Protein AF-A0A1I5D7A4-F1 (afdb_monomer_lite)

Foldseek 3Di:
DDDDDDDDDDDDDDDDDDDDDDDDDDDDDDDDDDPPPPPDPPPPPPPPPPPDPQAQEAEDEEDDDDPQLCVLVVVLCVVVVGRYDYHYDYHDDDPVVVVVVVVNVVSNVVRVVVVCVVPNPCNVVVSVVSSVVSSVVRVVVVVVVVVVVVD

Organism: Chryseobacterium oleae (NCBI:txid491207)

Radius of gyration: 33.87 Å; chains: 1; bounding box: 105×76×42 Å

Sequence (151 aa):
MGTYNISTTVSYTERLNNKIAFLKTISVVLLAIPFMMSCTPDVAKKAAQKTEPLCWKDIRIGELPPQGAYDGIDSLVKKWNLCYERIETGCEVTDSITRLQRQYDRSNAMYFKSLENKLGKNWKQQFDHELQITDSINWIKINKEIDSLNR

Secondary structure (DSSP, 8-state):
----------------PPP--------------------PPP---------PPP-EEEEE-SSPPPTTTTHHHHHHHHHTT--EEEEE--S---HHHHHHHHHHHHHHHHHHHHHHHHH-TTHHHHHHHHHHHHHHHHHHHHHHHHHHHT-

pLDDT: mean 76.08, std 23.72, range [31.33, 98.06]

Structure (mmCIF, N/CA/C/O backbone):
data_AF-A0A1I5D7A4-F1
#
_entry.id   AF-A0A1I5D7A4-F1
#
loop_
_atom_site.group_PDB
_atom_site.id
_atom_site.type_symbol
_atom_site.label_atom_id
_atom_site.label_alt_id
_atom_site.label_comp_id
_atom_site.label_asym_id
_atom_site.label_entity_id
_atom_site.label_seq_id
_atom_site.pdbx_PDB_ins_code
_atom_site.Cartn_x
_atom_site.Cartn_y
_atom_site.Cartn_z
_atom_site.occupancy
_atom_site.B_iso_or_equiv
_atom_site.auth_seq_id
_atom_site.auth_comp_id
_atom_site.auth_asym_id
_atom_site.auth_atom_id
_atom_site.pdbx_PDB_model_num
ATOM 1 N N . MET A 1 1 ? -11.723 -68.294 17.131 1.00 34.81 1 MET A N 1
ATOM 2 C CA . MET A 1 1 ? -11.774 -67.894 18.556 1.00 34.81 1 MET A CA 1
ATOM 3 C C . MET A 1 1 ? -11.523 -66.391 18.600 1.00 34.81 1 MET A C 1
ATOM 5 O O . MET A 1 1 ? -10.510 -65.992 18.052 1.00 34.81 1 MET A O 1
ATOM 9 N N . GLY A 1 2 ? -12.388 -65.526 19.129 1.00 36.84 2 GLY A N 1
ATOM 10 C CA . GLY A 1 2 ? -13.732 -65.735 19.688 1.00 36.84 2 GLY A CA 1
ATOM 11 C C . GLY A 1 2 ? -14.783 -64.808 19.049 1.00 36.84 2 GLY A C 1
ATOM 12 O O . GLY A 1 2 ? -14.466 -64.010 18.175 1.00 36.84 2 GLY A O 1
ATOM 13 N N . THR A 1 3 ? -16.035 -64.989 19.461 1.00 41.28 3 THR A N 1
ATOM 14 C CA . THR A 1 3 ? -17.270 -64.288 19.036 1.00 41.28 3 THR A CA 1
ATOM 15 C C . THR A 1 3 ? -17.385 -62.880 19.690 1.00 41.28 3 THR A C 1
ATOM 17 O O . THR A 1 3 ? -16.458 -62.497 20.395 1.00 41.28 3 THR A O 1
ATOM 20 N N . TYR A 1 4 ? -18.375 -61.997 19.447 1.00 35.06 4 TYR A N 1
ATOM 21 C CA . TYR A 1 4 ? -19.836 -62.109 19.685 1.00 35.06 4 TYR A CA 1
ATOM 22 C C . TYR A 1 4 ? -20.697 -61.200 18.774 1.00 35.06 4 TYR A C 1
ATOM 24 O O . TYR A 1 4 ? -20.213 -60.223 18.213 1.00 35.06 4 TYR A O 1
ATOM 32 N N . ASN A 1 5 ? -21.986 -61.548 18.658 1.00 40.81 5 ASN A N 1
ATOM 33 C CA . ASN A 1 5 ? -23.044 -60.849 17.904 1.00 40.81 5 ASN A CA 1
ATOM 34 C C . ASN A 1 5 ? -23.888 -59.907 18.794 1.00 40.81 5 ASN A C 1
ATOM 36 O O . ASN A 1 5 ? -23.728 -59.944 20.011 1.00 40.81 5 ASN A O 1
ATOM 40 N N . ILE A 1 6 ? -24.852 -59.207 18.153 1.00 40.19 6 ILE A N 1
ATOM 41 C CA . ILE A 1 6 ? -26.187 -58.689 18.594 1.00 40.19 6 ILE A CA 1
ATOM 42 C C . ILE A 1 6 ? -26.347 -57.242 18.054 1.00 40.19 6 ILE A C 1
ATOM 44 O O . ILE A 1 6 ? -25.556 -56.375 18.398 1.00 40.19 6 ILE A O 1
ATOM 48 N N . SER A 1 7 ? -27.141 -56.980 16.998 1.00 32.50 7 SER A N 1
ATOM 49 C CA . SER A 1 7 ? -28.598 -56.661 16.992 1.00 32.50 7 SER A CA 1
ATOM 50 C C . SER A 1 7 ? -28.990 -55.531 17.974 1.00 32.50 7 SER A C 1
ATOM 52 O O . SER A 1 7 ? -28.527 -55.511 19.099 1.00 32.50 7 SER A O 1
ATOM 54 N N . THR A 1 8 ? -29.810 -54.522 17.643 1.00 40.38 8 THR A N 1
ATOM 55 C CA . THR A 1 8 ? -31.140 -54.591 16.999 1.00 40.38 8 THR A CA 1
ATOM 56 C C . THR A 1 8 ? -31.582 -53.226 16.414 1.00 40.38 8 THR A C 1
ATOM 58 O O . THR A 1 8 ? -31.177 -52.185 16.917 1.00 40.38 8 THR A O 1
ATOM 61 N N . THR A 1 9 ? -32.442 -53.272 15.384 1.00 38.06 9 THR A N 1
ATOM 62 C CA . THR A 1 9 ? -33.547 -52.348 14.970 1.00 38.06 9 THR A CA 1
ATOM 63 C C . THR A 1 9 ? -33.794 -51.023 15.729 1.00 38.06 9 THR A C 1
ATOM 65 O O . THR A 1 9 ? -33.799 -51.017 16.953 1.00 38.06 9 THR A O 1
ATOM 68 N N . VAL A 1 10 ? -34.155 -49.915 15.054 1.00 34.91 10 VAL A N 1
ATOM 69 C CA . VAL A 1 10 ? -35.539 -49.399 14.757 1.00 34.91 10 VAL A CA 1
ATOM 70 C C . VAL A 1 10 ? -35.361 -48.019 14.063 1.00 34.91 10 VAL A C 1
ATOM 72 O O . VAL A 1 10 ? -34.391 -47.349 14.404 1.00 34.91 10 VAL A O 1
ATOM 75 N N . SER A 1 11 ? -36.159 -47.460 13.134 1.00 37.75 11 SER A N 1
ATOM 76 C CA . SER A 1 11 ? -37.315 -47.820 12.260 1.00 37.75 11 SER A CA 1
ATOM 77 C C . SER A 1 11 ? -37.127 -47.059 10.919 1.00 37.75 11 SER A C 1
ATOM 79 O O . SER A 1 11 ? -36.367 -46.098 10.882 1.00 37.75 11 SER A O 1
ATOM 81 N N . TYR A 1 12 ? -37.607 -47.459 9.734 1.00 31.33 12 TYR A N 1
ATOM 82 C CA . TYR A 1 12 ? -38.953 -47.779 9.205 1.00 31.33 12 TYR A CA 1
ATOM 83 C C . TYR A 1 12 ? -39.858 -46.566 8.876 1.00 31.33 12 TYR A C 1
ATOM 85 O O . TYR A 1 12 ? -40.243 -45.819 9.770 1.00 31.33 12 TYR A O 1
ATOM 93 N N . THR A 1 13 ? -40.256 -46.487 7.590 1.00 35.88 13 THR A N 1
ATOM 94 C CA . THR A 1 13 ? -41.375 -45.712 6.979 1.00 35.88 13 THR A CA 1
ATOM 95 C C . THR A 1 13 ? -41.335 -44.163 7.029 1.00 35.88 13 THR A C 1
ATOM 97 O O . THR A 1 13 ? -40.759 -43.577 7.930 1.00 35.88 13 THR A O 1
ATOM 100 N N . GLU A 1 14 ? -41.887 -43.411 6.061 1.00 39.94 14 GLU A N 1
ATOM 101 C CA . GLU A 1 14 ? -42.675 -43.811 4.882 1.00 39.94 14 GLU A CA 1
ATOM 102 C C . GLU A 1 14 ? -42.461 -42.900 3.657 1.00 39.94 14 GLU A C 1
ATOM 104 O O . GLU A 1 14 ? -42.235 -41.697 3.757 1.00 39.94 14 GLU A O 1
ATOM 109 N N . ARG A 1 15 ? -42.588 -43.499 2.471 1.00 34.97 15 ARG A N 1
ATOM 110 C CA . ARG A 1 15 ? -42.716 -42.833 1.168 1.00 34.97 15 ARG A CA 1
ATOM 111 C C . ARG A 1 15 ? -44.203 -42.855 0.822 1.00 34.97 15 ARG A C 1
ATOM 113 O O . ARG A 1 15 ? -44.743 -43.951 0.856 1.00 34.97 15 ARG A O 1
ATOM 120 N N . LEU A 1 16 ? -44.814 -41.757 0.360 1.00 40.59 16 LEU A N 1
ATOM 121 C CA . LEU A 1 16 ? -45.875 -41.821 -0.666 1.00 40.59 16 LEU A CA 1
ATOM 122 C C . LEU A 1 16 ? -46.241 -40.450 -1.261 1.00 40.59 16 LEU A C 1
ATOM 124 O O . LEU A 1 16 ? -46.426 -39.460 -0.561 1.00 40.59 16 LEU A O 1
ATOM 128 N N . ASN A 1 17 ? -46.369 -40.428 -2.589 1.00 39.03 17 ASN A N 1
ATOM 129 C CA . ASN A 1 17 ? -46.843 -39.282 -3.364 1.00 39.03 17 ASN A CA 1
ATOM 130 C C . ASN A 1 17 ? -48.368 -39.186 -3.268 1.00 39.03 17 ASN A C 1
ATOM 132 O O . ASN A 1 17 ? -49.045 -40.190 -3.498 1.00 39.03 17 ASN A O 1
ATOM 136 N N . ASN A 1 18 ? -48.917 -37.989 -3.052 1.00 38.69 18 ASN A N 1
ATOM 137 C CA . ASN A 1 18 ? -50.363 -37.793 -3.118 1.00 38.69 18 ASN A CA 1
ATOM 138 C C . ASN A 1 18 ? -50.799 -37.403 -4.543 1.00 38.69 18 ASN A C 1
ATOM 140 O O . ASN A 1 18 ? -50.284 -36.446 -5.121 1.00 38.69 18 ASN A O 1
ATOM 144 N N . LYS A 1 19 ? -51.730 -38.167 -5.127 1.00 37.22 19 LYS A N 1
ATOM 145 C CA . LYS A 1 19 ? -52.281 -37.921 -6.469 1.00 37.22 19 LYS A CA 1
ATOM 146 C C . LYS A 1 19 ? -53.533 -37.056 -6.343 1.00 37.22 19 LYS A C 1
ATOM 148 O O . LYS A 1 19 ? -54.494 -37.473 -5.706 1.00 37.22 19 LYS A O 1
ATOM 153 N N . ILE A 1 20 ? -53.555 -35.892 -6.989 1.00 47.19 20 ILE A N 1
ATOM 154 C CA . ILE A 1 20 ? -54.749 -35.036 -7.009 1.00 47.19 20 ILE A CA 1
ATOM 155 C C . ILE A 1 20 ? -55.770 -35.628 -7.989 1.00 47.19 20 ILE A C 1
ATOM 157 O O . ILE A 1 20 ? -55.519 -35.717 -9.191 1.00 47.19 20 ILE A O 1
ATOM 161 N N . ALA A 1 21 ? -56.916 -36.056 -7.459 1.00 42.59 21 ALA A N 1
ATOM 162 C CA . ALA A 1 21 ? -58.022 -36.585 -8.245 1.00 42.59 21 ALA A CA 1
ATOM 163 C C . ALA A 1 21 ? -58.842 -35.452 -8.886 1.00 42.59 21 ALA A C 1
ATOM 165 O O . ALA A 1 21 ? -59.175 -34.460 -8.240 1.00 42.59 21 ALA A O 1
ATOM 166 N N . PHE A 1 22 ? -59.196 -35.628 -10.160 1.00 40.78 22 PHE A N 1
ATOM 167 C CA . PHE A 1 22 ? -60.109 -34.741 -10.881 1.00 40.78 22 PHE A CA 1
ATOM 168 C C . PHE A 1 22 ? -61.542 -34.876 -10.350 1.00 40.78 22 PHE A C 1
ATOM 170 O O . PHE A 1 2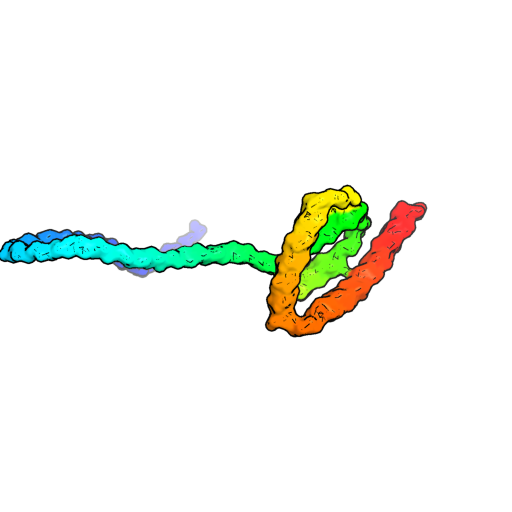2 ? -62.082 -35.980 -10.311 1.00 40.78 22 PHE A O 1
ATOM 177 N N . LEU A 1 23 ? -62.196 -33.747 -10.075 1.00 43.44 23 LEU A N 1
ATOM 178 C CA . LEU A 1 23 ? -63.643 -33.666 -9.876 1.00 43.44 23 LEU A CA 1
ATOM 179 C C . LEU A 1 23 ? -64.244 -32.712 -10.914 1.00 43.44 23 LEU A C 1
ATOM 181 O O . LEU A 1 23 ? -63.951 -31.519 -10.934 1.00 43.44 23 LEU A O 1
ATOM 185 N N . LYS A 1 24 ? -65.068 -33.271 -11.807 1.00 40.69 24 LYS A N 1
ATOM 186 C CA . LYS A 1 24 ? -65.897 -32.525 -12.759 1.00 40.69 24 LYS A CA 1
ATOM 187 C C . LYS A 1 24 ? -67.266 -32.257 -12.137 1.00 40.69 24 LYS A C 1
ATOM 189 O O . LYS A 1 24 ? -67.971 -33.219 -11.851 1.00 40.69 24 LYS A O 1
ATOM 194 N N . THR A 1 25 ? -67.704 -31.002 -12.140 1.00 44.22 25 THR A N 1
ATOM 195 C CA . THR A 1 25 ? -69.122 -30.660 -12.342 1.00 44.22 25 THR A CA 1
ATOM 196 C C . THR A 1 25 ? -69.251 -29.267 -12.953 1.00 44.22 25 THR A C 1
ATOM 198 O O . THR A 1 25 ? -68.352 -28.438 -12.844 1.00 44.22 25 THR A O 1
ATOM 201 N N . ILE A 1 26 ? -70.337 -29.058 -13.694 1.00 51.22 26 ILE A N 1
ATOM 202 C CA . ILE A 1 26 ? -70.512 -27.972 -14.668 1.00 51.22 26 ILE A CA 1
ATOM 203 C C . ILE A 1 26 ? -71.423 -26.888 -14.086 1.00 51.22 26 ILE A C 1
ATOM 205 O O . ILE A 1 26 ? -72.441 -27.216 -13.484 1.00 51.22 26 ILE A O 1
ATOM 209 N N . SER A 1 27 ? -71.141 -25.615 -14.376 1.00 40.62 27 SER A N 1
ATOM 210 C CA . SER A 1 27 ? -72.205 -24.623 -14.564 1.00 40.62 27 SER A CA 1
ATOM 211 C C . SER A 1 27 ? -71.772 -23.537 -15.550 1.00 40.62 27 SER A C 1
ATOM 213 O O . SER A 1 27 ? -70.615 -23.118 -15.555 1.00 40.62 27 SER A O 1
ATOM 215 N N . VAL A 1 28 ? -72.692 -23.124 -16.421 1.00 49.41 28 VAL A N 1
ATOM 216 C CA . VAL A 1 28 ? -72.454 -22.186 -17.526 1.00 49.41 28 VAL A CA 1
ATOM 217 C C . VAL A 1 28 ? -72.962 -20.802 -17.143 1.00 49.41 28 VAL A C 1
ATOM 219 O O . VAL A 1 28 ? -74.161 -20.630 -16.950 1.00 49.41 28 VAL A O 1
ATOM 222 N N . VAL A 1 29 ? -72.076 -19.802 -17.140 1.00 48.00 29 VAL A N 1
ATOM 223 C CA . VAL A 1 29 ? -72.449 -18.386 -17.288 1.00 48.00 29 VAL A CA 1
ATOM 224 C C . VAL A 1 29 ? -71.411 -17.705 -18.181 1.00 48.00 29 VAL A C 1
ATOM 226 O O . VAL A 1 29 ? -70.245 -17.593 -17.809 1.00 48.00 29 VAL A O 1
ATOM 229 N N . LEU A 1 30 ? -71.831 -17.248 -19.365 1.00 48.41 30 LEU A N 1
ATOM 230 C CA . LEU A 1 30 ? -71.041 -16.315 -20.172 1.00 48.41 30 LEU A CA 1
ATOM 231 C C . LEU A 1 30 ? -71.106 -14.924 -19.534 1.00 48.41 30 LEU A C 1
ATOM 233 O O . LEU A 1 30 ? -72.192 -14.368 -19.393 1.00 48.41 30 LEU A O 1
ATOM 237 N N . LEU A 1 31 ? -69.949 -14.323 -19.263 1.00 48.06 31 LEU A N 1
ATOM 238 C CA . LEU A 1 31 ? -69.807 -12.879 -19.088 1.00 48.06 31 LEU A CA 1
ATOM 239 C C . LEU A 1 31 ? -68.584 -12.415 -19.882 1.00 48.06 31 LEU A C 1
ATOM 241 O O . LEU A 1 31 ? -67.464 -12.858 -19.636 1.00 48.06 31 LEU A O 1
ATOM 245 N N . ALA A 1 32 ? -68.815 -11.551 -20.870 1.00 55.47 32 ALA A N 1
ATOM 246 C CA . ALA A 1 32 ? -67.757 -10.996 -21.701 1.00 55.47 32 ALA A CA 1
ATOM 247 C C . ALA A 1 32 ? -66.949 -9.967 -20.897 1.00 55.47 32 ALA A C 1
ATOM 249 O O . ALA A 1 32 ? -67.468 -8.913 -20.533 1.00 55.47 32 ALA A O 1
ATOM 250 N N . ILE A 1 33 ? -65.678 -10.269 -20.631 1.00 56.94 33 ILE A N 1
ATOM 251 C CA . ILE A 1 33 ? -64.744 -9.334 -19.998 1.00 56.94 33 ILE A CA 1
ATOM 252 C C . ILE A 1 33 ? -63.999 -8.587 -21.115 1.00 56.94 33 ILE A C 1
ATOM 254 O O . ILE A 1 33 ? -63.311 -9.237 -21.907 1.00 56.94 33 ILE A O 1
ATOM 258 N N . PRO A 1 34 ? -64.110 -7.248 -21.219 1.00 48.22 34 PRO A N 1
ATOM 259 C CA . PRO A 1 34 ? -63.349 -6.487 -22.199 1.00 48.22 34 PRO A CA 1
ATOM 260 C C . PRO A 1 34 ? -61.853 -6.533 -21.868 1.00 48.22 34 PRO A C 1
ATOM 262 O O . PRO A 1 34 ? -61.436 -6.349 -20.723 1.00 48.22 34 PRO A O 1
ATOM 265 N N . PHE A 1 35 ? -61.045 -6.769 -22.899 1.00 47.44 35 PHE A N 1
ATOM 266 C CA . PHE A 1 35 ? -59.600 -6.949 -22.805 1.00 47.44 35 PHE A CA 1
ATOM 267 C C . PHE A 1 35 ? -58.894 -5.599 -22.579 1.00 47.44 35 PHE A C 1
ATOM 269 O O . PHE A 1 35 ? -58.331 -5.004 -23.497 1.00 47.44 35 PHE A O 1
ATOM 276 N N . MET A 1 36 ? -58.942 -5.090 -21.346 1.00 51.94 36 MET A N 1
ATOM 277 C CA . MET A 1 36 ? -58.178 -3.907 -20.948 1.00 51.94 36 MET A CA 1
ATOM 278 C C . MET A 1 36 ? -56.694 -4.276 -20.847 1.00 51.94 36 MET A C 1
ATOM 280 O O . MET A 1 36 ? -56.220 -4.719 -19.801 1.00 51.94 36 MET A O 1
ATOM 284 N N . MET A 1 37 ? -55.963 -4.069 -21.948 1.00 52.19 37 MET A N 1
ATOM 285 C CA . MET A 1 37 ? -54.496 -4.006 -21.987 1.00 52.19 37 MET A CA 1
ATOM 286 C C . MET A 1 37 ? -54.006 -2.838 -21.117 1.00 52.19 37 MET A C 1
ATOM 288 O O . MET A 1 37 ? -53.634 -1.775 -21.611 1.00 52.19 37 MET A O 1
ATOM 292 N N . SER A 1 38 ? -54.015 -3.028 -19.800 1.00 42.03 38 SER A N 1
ATOM 293 C CA . SER A 1 38 ? -53.259 -2.184 -18.886 1.00 42.03 38 SER A CA 1
ATOM 294 C C . SER A 1 38 ? -51.830 -2.7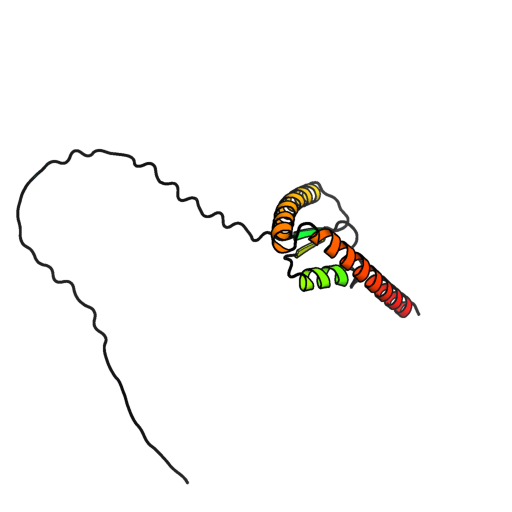06 -18.862 1.00 42.03 38 SER A C 1
ATOM 296 O O . SER A 1 38 ? -51.527 -3.678 -18.169 1.00 42.03 38 SER A O 1
ATOM 298 N N . CYS A 1 39 ? -50.953 -2.077 -19.645 1.00 49.38 39 CYS A N 1
ATOM 299 C CA . CYS A 1 39 ? -49.517 -2.251 -19.480 1.00 49.38 39 CYS A CA 1
ATOM 300 C C . CYS A 1 39 ? -49.136 -1.753 -18.083 1.00 49.38 39 CYS A C 1
ATOM 302 O O . CYS A 1 39 ? -48.892 -0.561 -17.885 1.00 49.38 39 CYS A O 1
ATOM 304 N N . THR A 1 40 ? -49.065 -2.660 -17.108 1.00 57.19 40 THR A N 1
ATOM 305 C CA . THR A 1 40 ? -48.317 -2.386 -15.884 1.00 57.19 40 THR A CA 1
ATOM 306 C C . THR A 1 40 ? -46.888 -2.065 -16.307 1.00 57.19 40 THR A C 1
ATOM 308 O O . THR A 1 40 ? -46.303 -2.887 -17.019 1.00 57.19 40 THR A O 1
ATOM 311 N N . PRO A 1 41 ? -46.309 -0.913 -15.923 1.00 48.78 41 PRO A N 1
ATOM 312 C CA . PRO A 1 41 ? -44.897 -0.693 -16.172 1.00 48.78 41 PRO A CA 1
ATOM 313 C C . PRO A 1 41 ? -44.147 -1.821 -15.475 1.00 48.78 41 PRO A C 1
ATOM 315 O O . PRO A 1 41 ? -44.342 -2.034 -14.274 1.00 48.78 41 PRO A O 1
ATOM 318 N N . ASP A 1 42 ? -43.334 -2.559 -16.233 1.00 44.44 42 ASP A N 1
ATOM 319 C CA . ASP A 1 42 ? -42.431 -3.546 -15.661 1.00 44.44 42 ASP A CA 1
ATOM 320 C C . ASP A 1 42 ? -41.692 -2.869 -14.513 1.00 44.44 42 ASP A C 1
ATOM 322 O O . ASP A 1 42 ? -40.964 -1.889 -14.712 1.00 44.44 42 ASP A O 1
ATOM 326 N N . VAL A 1 43 ? -41.899 -3.379 -13.295 1.00 49.53 43 VAL A N 1
ATOM 327 C CA . VAL A 1 43 ? -41.045 -3.034 -12.167 1.00 49.53 43 VAL A CA 1
ATOM 328 C C . VAL A 1 43 ? -39.690 -3.577 -12.558 1.00 49.53 43 VAL A C 1
ATOM 330 O O . VAL A 1 43 ? -39.415 -4.763 -12.371 1.00 49.53 43 VAL A O 1
ATOM 333 N N . ALA A 1 44 ? -38.883 -2.705 -13.165 1.00 49.94 44 ALA A N 1
ATOM 334 C CA . ALA A 1 44 ? -37.545 -3.013 -13.602 1.00 49.94 44 ALA A CA 1
ATOM 335 C C . ALA A 1 44 ? -36.836 -3.591 -12.387 1.00 49.94 44 ALA A C 1
ATOM 337 O O . ALA A 1 44 ? -36.485 -2.863 -11.453 1.00 49.94 44 ALA A O 1
ATOM 338 N N . LYS A 1 45 ? -36.685 -4.923 -12.380 1.00 46.28 45 LYS A N 1
ATOM 339 C CA . LYS A 1 45 ? -35.861 -5.621 -11.409 1.00 46.28 45 LYS A CA 1
ATOM 340 C C . LYS A 1 45 ? -34.517 -4.943 -11.543 1.00 46.28 45 LYS A C 1
ATOM 342 O O . LYS A 1 45 ? -33.827 -5.173 -12.535 1.00 46.28 45 LYS A O 1
ATOM 347 N N . LYS A 1 46 ? -34.179 -4.070 -10.584 1.00 47.66 46 LYS A N 1
ATOM 348 C CA . LYS A 1 46 ? -32.824 -3.556 -10.439 1.00 47.66 46 LYS A CA 1
ATOM 349 C C . LYS A 1 46 ? -31.981 -4.809 -10.375 1.00 47.66 46 LYS A C 1
ATOM 351 O O . LYS A 1 46 ? -32.010 -5.506 -9.361 1.00 47.66 46 LYS A O 1
ATOM 356 N N . ALA A 1 47 ? -31.314 -5.125 -11.485 1.00 45.44 47 ALA A N 1
ATOM 357 C CA . ALA A 1 47 ? -30.305 -6.153 -11.503 1.00 45.44 47 ALA A CA 1
ATOM 358 C C . ALA A 1 47 ? -29.393 -5.768 -10.349 1.00 45.44 47 ALA A C 1
ATOM 360 O O . ALA A 1 47 ? -28.879 -4.645 -10.333 1.00 45.44 47 ALA A O 1
ATOM 361 N N . ALA A 1 48 ? -29.328 -6.627 -9.331 1.00 48.16 48 ALA A N 1
ATOM 362 C CA . ALA A 1 48 ? -28.448 -6.397 -8.210 1.00 48.16 48 ALA A CA 1
ATOM 363 C C . ALA A 1 48 ? -27.059 -6.339 -8.829 1.00 48.16 48 ALA A C 1
ATOM 365 O O . ALA A 1 48 ? -26.524 -7.373 -9.235 1.00 48.16 48 ALA A O 1
ATOM 366 N N . GLN A 1 49 ? -26.543 -5.120 -9.016 1.00 42.03 49 GLN A N 1
ATOM 367 C CA . GLN A 1 49 ? -25.197 -4.923 -9.511 1.00 42.03 49 GLN A CA 1
ATOM 368 C C . GLN A 1 49 ? -24.342 -5.680 -8.516 1.00 42.03 49 GLN A C 1
ATOM 370 O O . GLN A 1 49 ? -24.341 -5.368 -7.324 1.00 42.03 49 GLN A O 1
ATOM 375 N N . LYS A 1 50 ? -23.728 -6.761 -8.997 1.00 43.09 50 LYS A N 1
ATOM 376 C CA . LYS A 1 50 ? -22.841 -7.593 -8.204 1.00 43.09 50 LYS A CA 1
ATOM 377 C C . LYS A 1 50 ? -21.568 -6.777 -8.039 1.00 43.09 50 LYS A C 1
ATOM 379 O O . LYS A 1 50 ? -20.606 -6.984 -8.767 1.00 43.09 50 LYS A O 1
ATOM 384 N N . THR A 1 51 ? -21.639 -5.774 -7.165 1.00 60.56 51 THR A N 1
ATOM 385 C CA . THR A 1 51 ? -20.545 -4.865 -6.861 1.00 60.56 51 THR A CA 1
ATOM 386 C C . THR A 1 51 ? -19.381 -5.732 -6.440 1.00 60.56 51 THR A C 1
ATOM 388 O O . THR A 1 51 ? -19.469 -6.433 -5.429 1.00 60.56 51 THR A O 1
ATOM 391 N N . GLU A 1 52 ? -18.327 -5.744 -7.251 1.00 59.38 52 GLU A N 1
ATOM 392 C CA . GLU A 1 52 ? -17.116 -6.463 -6.893 1.00 59.38 52 GLU A CA 1
ATOM 393 C C . GLU A 1 52 ? -16.617 -5.942 -5.539 1.00 59.38 52 GLU A C 1
ATOM 395 O O . GLU A 1 52 ? -16.749 -4.743 -5.254 1.00 59.38 52 GLU A O 1
ATOM 400 N N . PRO A 1 53 ? -16.107 -6.825 -4.663 1.00 70.94 53 PRO A N 1
ATOM 401 C CA . PRO A 1 53 ? -15.623 -6.404 -3.361 1.00 70.94 53 PRO A CA 1
ATOM 402 C C . PRO A 1 53 ? -14.521 -5.359 -3.549 1.00 70.94 53 PRO A C 1
ATOM 404 O O . PRO A 1 53 ? -13.504 -5.615 -4.191 1.00 70.94 53 PRO A O 1
ATOM 407 N N . LEU A 1 54 ? -14.743 -4.166 -2.991 1.00 88.56 54 LEU A N 1
ATOM 408 C CA . LEU A 1 54 ? -13.768 -3.081 -3.031 1.00 88.56 54 LEU A CA 1
ATOM 409 C C . LEU A 1 54 ? -12.454 -3.554 -2.395 1.00 88.56 54 LEU A C 1
ATOM 411 O O . LEU A 1 54 ? -12.452 -4.079 -1.280 1.00 88.56 54 LEU A O 1
ATOM 415 N N . CYS A 1 55 ? -11.357 -3.349 -3.117 1.00 93.81 55 CYS A N 1
ATOM 416 C CA . CYS A 1 55 ? -10.019 -3.811 -2.773 1.00 93.81 55 CYS A CA 1
ATOM 417 C C . CYS A 1 55 ? -9.010 -2.714 -3.128 1.00 93.81 55 CYS A C 1
ATOM 419 O O . CYS A 1 55 ? -9.211 -2.006 -4.118 1.00 93.81 55 CYS A O 1
ATOM 421 N N . TRP A 1 56 ? -7.940 -2.563 -2.347 1.00 96.75 56 TRP A N 1
ATOM 422 C CA . TRP A 1 56 ? -6.867 -1.624 -2.663 1.00 96.75 56 TRP A CA 1
ATOM 423 C C . TRP A 1 56 ? -6.010 -2.192 -3.797 1.00 96.75 56 TRP A C 1
ATOM 425 O O . TRP A 1 56 ? -5.333 -3.199 -3.619 1.00 96.75 56 TRP A O 1
ATOM 435 N N . LYS A 1 57 ? -6.042 -1.538 -4.958 1.00 96.88 57 LYS A N 1
ATOM 436 C CA . LYS A 1 57 ? -5.180 -1.835 -6.107 1.00 96.88 57 LYS A CA 1
ATOM 437 C C . LYS A 1 57 ? -3.982 -0.882 -6.098 1.00 96.88 57 LYS A C 1
ATOM 439 O O . LYS A 1 57 ? -4.168 0.328 -6.214 1.00 96.88 57 LYS A O 1
ATOM 444 N N . ASP A 1 58 ? -2.773 -1.401 -5.940 1.00 95.38 58 ASP A N 1
ATOM 445 C CA . ASP A 1 58 ? -1.537 -0.623 -5.801 1.00 95.38 58 ASP A CA 1
ATOM 446 C C . ASP A 1 58 ? -0.644 -0.811 -7.035 1.00 95.38 58 ASP A C 1
ATOM 448 O O . ASP A 1 58 ? 0.023 -1.838 -7.173 1.00 95.38 58 ASP A O 1
ATOM 452 N N . ILE A 1 59 ? -0.666 0.159 -7.959 1.00 94.44 59 ILE A N 1
ATOM 453 C CA . ILE A 1 59 ? 0.174 0.112 -9.164 1.00 94.44 59 ILE A CA 1
ATOM 454 C C . ILE A 1 59 ? 1.600 0.537 -8.821 1.00 94.44 59 ILE A C 1
ATOM 456 O O . ILE A 1 59 ? 1.831 1.655 -8.356 1.00 94.44 59 ILE A O 1
ATOM 460 N N . ARG A 1 60 ? 2.566 -0.323 -9.147 1.00 93.56 60 ARG A N 1
ATOM 461 C CA . ARG A 1 60 ? 3.998 -0.038 -9.060 1.00 93.56 60 ARG A CA 1
ATOM 462 C C . ARG A 1 60 ? 4.591 0.058 -10.465 1.00 93.56 60 ARG A C 1
ATOM 464 O O . ARG A 1 60 ? 4.537 -0.890 -11.246 1.00 93.56 60 ARG A O 1
ATOM 471 N N . ILE A 1 61 ? 5.133 1.237 -10.761 1.00 91.75 61 ILE A N 1
ATOM 472 C CA . ILE A 1 61 ? 5.804 1.599 -12.013 1.00 91.75 61 ILE A CA 1
ATOM 473 C C . ILE A 1 61 ? 7.303 1.694 -11.723 1.00 91.75 61 ILE A C 1
ATOM 475 O O . ILE A 1 61 ? 7.690 2.315 -10.732 1.00 91.75 61 ILE A O 1
ATOM 479 N N . GLY A 1 62 ? 8.129 1.131 -12.602 1.00 90.56 62 GLY A N 1
ATOM 480 C CA . GLY A 1 62 ? 9.586 1.136 -12.496 1.00 90.56 62 GLY A CA 1
ATOM 481 C C . GLY A 1 62 ? 10.189 -0.265 -12.541 1.00 90.56 62 GLY A C 1
ATOM 482 O O . GLY A 1 62 ? 9.527 -1.241 -12.897 1.00 90.56 62 GLY A O 1
ATOM 483 N N . GLU A 1 63 ? 11.468 -0.337 -12.187 1.00 89.25 63 GLU A N 1
ATOM 484 C CA . GLU A 1 63 ? 12.192 -1.592 -12.003 1.00 89.25 63 GLU A CA 1
ATOM 485 C C . GLU A 1 63 ? 11.641 -2.355 -10.788 1.00 89.25 63 GLU A C 1
ATOM 487 O O . GLU A 1 63 ? 11.213 -1.749 -9.800 1.00 89.25 63 GLU A O 1
ATOM 492 N N . LEU A 1 64 ? 11.632 -3.689 -10.861 1.00 88.00 64 LEU A N 1
ATOM 493 C CA . LEU A 1 64 ? 11.219 -4.519 -9.732 1.00 88.00 64 LEU A CA 1
ATOM 494 C C . LEU A 1 64 ? 12.263 -4.396 -8.610 1.00 88.00 64 LEU A C 1
ATOM 496 O O . LEU A 1 64 ? 13.449 -4.605 -8.869 1.00 88.00 64 LEU A O 1
ATOM 500 N N . PRO A 1 65 ? 11.861 -4.071 -7.370 1.00 88.38 65 PRO A N 1
ATOM 501 C CA . PRO A 1 65 ? 12.806 -3.968 -6.268 1.00 88.38 65 PRO A CA 1
ATOM 502 C C . PRO A 1 65 ? 13.357 -5.355 -5.885 1.00 88.38 65 PRO A C 1
ATOM 504 O O . PRO A 1 65 ? 12.765 -6.379 -6.243 1.00 88.38 65 PRO A O 1
ATOM 507 N N . PRO A 1 66 ? 14.470 -5.418 -5.129 1.00 87.19 66 PRO A N 1
ATOM 508 C CA . PRO A 1 66 ? 15.033 -6.685 -4.671 1.00 87.19 66 PRO A CA 1
ATOM 509 C C . PRO A 1 66 ? 14.024 -7.513 -3.864 1.00 87.19 66 PRO A C 1
ATOM 511 O O . PRO A 1 66 ? 13.098 -6.982 -3.241 1.00 87.19 66 PRO A O 1
ATOM 514 N N . GLN A 1 67 ? 14.234 -8.832 -3.848 1.00 87.31 67 GLN A N 1
ATOM 515 C CA . GLN A 1 67 ? 13.393 -9.756 -3.091 1.00 87.31 67 GLN A CA 1
ATOM 516 C C . GLN A 1 67 ? 13.261 -9.309 -1.628 1.00 87.31 67 GLN A C 1
ATOM 518 O O . GLN A 1 67 ? 14.218 -8.869 -0.994 1.00 87.31 67 GLN A O 1
ATOM 523 N N . GLY A 1 68 ? 12.044 -9.422 -1.102 1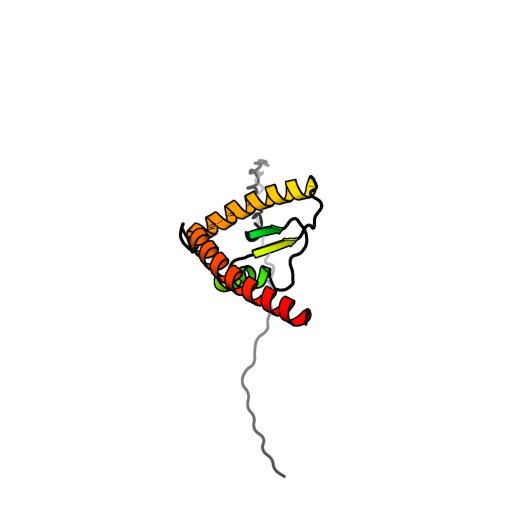.00 88.06 68 GLY A N 1
ATOM 524 C CA . GLY A 1 68 ? 11.710 -9.016 0.256 1.00 88.06 68 GLY A CA 1
ATOM 525 C C . GLY A 1 68 ? 11.324 -7.545 0.396 1.00 88.06 68 GLY A C 1
ATOM 526 O O . GLY A 1 68 ? 10.701 -7.204 1.390 1.00 88.06 68 GLY A O 1
ATOM 527 N N . ALA A 1 69 ? 11.594 -6.660 -0.575 1.00 88.38 69 ALA A N 1
ATOM 528 C CA . ALA A 1 69 ? 11.331 -5.218 -0.433 1.00 88.38 69 ALA A CA 1
ATOM 529 C C . ALA A 1 69 ? 9.866 -4.849 -0.109 1.00 88.38 69 ALA A C 1
ATOM 531 O O . ALA A 1 69 ? 9.622 -3.798 0.479 1.00 88.38 69 ALA A O 1
ATOM 532 N N . TYR A 1 70 ? 8.903 -5.716 -0.441 1.00 93.50 70 TYR A N 1
ATOM 533 C CA . TYR A 1 70 ? 7.480 -5.540 -0.129 1.00 93.50 70 TYR A CA 1
ATOM 534 C C . TYR A 1 70 ? 6.984 -6.328 1.103 1.00 93.50 70 TYR A C 1
ATOM 536 O O . TYR A 1 70 ? 5.809 -6.219 1.454 1.00 93.50 70 TYR A O 1
ATOM 544 N N . ASP A 1 71 ? 7.850 -7.069 1.808 1.00 93.81 71 ASP A N 1
ATOM 545 C CA . ASP A 1 71 ? 7.472 -7.875 2.985 1.00 93.81 71 ASP A CA 1
ATOM 546 C C . ASP A 1 71 ? 6.795 -7.032 4.081 1.00 93.81 71 ASP A C 1
ATOM 548 O O . ASP A 1 71 ? 5.946 -7.538 4.822 1.00 93.81 71 ASP A O 1
ATOM 552 N N . GLY A 1 72 ? 7.149 -5.744 4.183 1.00 94.44 72 GLY A N 1
ATOM 553 C CA . GLY A 1 72 ? 6.557 -4.807 5.136 1.00 94.44 72 GLY A CA 1
ATOM 554 C C . GLY A 1 72 ? 5.083 -4.528 4.852 1.00 94.44 72 GLY A C 1
ATOM 555 O O . GLY A 1 72 ? 4.236 -4.775 5.716 1.00 94.44 72 GLY A O 1
ATOM 556 N N . ILE A 1 73 ? 4.750 -4.097 3.630 1.00 95.69 73 ILE A N 1
ATOM 557 C CA . ILE A 1 73 ? 3.352 -3.881 3.234 1.00 95.69 73 ILE A CA 1
ATOM 558 C C . ILE A 1 73 ? 2.552 -5.187 3.252 1.00 95.69 73 ILE A C 1
ATOM 560 O O . ILE A 1 73 ? 1.451 -5.194 3.798 1.00 95.69 73 ILE A O 1
ATOM 564 N N . ASP A 1 74 ? 3.118 -6.302 2.782 1.00 95.25 74 ASP A N 1
ATOM 565 C CA . ASP A 1 74 ? 2.435 -7.603 2.747 1.00 95.25 74 ASP A CA 1
ATOM 566 C C . ASP A 1 74 ? 2.113 -8.129 4.160 1.00 95.25 74 ASP A C 1
ATOM 568 O O . ASP A 1 74 ? 1.017 -8.640 4.423 1.00 95.25 74 ASP A O 1
ATOM 572 N N . SER A 1 75 ? 3.029 -7.931 5.114 1.00 95.25 75 SER A N 1
ATOM 573 C CA . SER A 1 75 ? 2.797 -8.249 6.528 1.00 95.25 75 SER A CA 1
ATOM 574 C C . SER A 1 75 ? 1.711 -7.366 7.146 1.00 95.25 75 SER A C 1
ATOM 576 O O . SER A 1 75 ? 0.872 -7.856 7.910 1.00 95.25 75 SER A O 1
ATOM 578 N N . LEU A 1 76 ? 1.689 -6.073 6.812 1.00 96.75 76 LEU A N 1
ATOM 579 C CA . LEU A 1 76 ? 0.732 -5.125 7.377 1.00 96.75 76 LEU A CA 1
ATOM 580 C C . LEU A 1 76 ? -0.672 -5.272 6.798 1.00 96.75 76 LEU A C 1
ATOM 582 O O . LEU A 1 76 ? -1.622 -5.287 7.578 1.00 96.75 76 LEU A O 1
ATOM 586 N N . VAL A 1 77 ? -0.845 -5.464 5.487 1.00 97.25 77 VAL A N 1
ATOM 587 C CA . VAL A 1 77 ? -2.186 -5.706 4.918 1.00 97.25 77 VAL A CA 1
ATOM 588 C C . VAL A 1 77 ? -2.803 -6.982 5.491 1.00 97.25 77 VAL A C 1
ATOM 590 O O . VAL A 1 77 ? -3.997 -7.001 5.785 1.00 97.25 77 VAL A O 1
ATOM 593 N N . LYS A 1 78 ? -1.984 -8.006 5.778 1.00 96.94 78 LYS A N 1
ATOM 594 C CA . LYS A 1 78 ? -2.413 -9.216 6.489 1.00 96.94 78 LYS A CA 1
ATOM 595 C C . LYS A 1 78 ? -2.775 -8.938 7.953 1.00 96.94 78 LYS A C 1
ATOM 597 O O . LYS A 1 78 ? -3.850 -9.346 8.386 1.00 96.94 78 LYS A O 1
ATOM 602 N N . LYS A 1 79 ? -1.925 -8.227 8.708 1.00 96.62 79 LYS A N 1
ATOM 603 C CA . LYS A 1 79 ? -2.182 -7.828 10.112 1.00 96.62 79 LYS A CA 1
ATOM 604 C C . LYS A 1 79 ? -3.484 -7.030 10.251 1.00 96.62 79 LYS A C 1
ATOM 606 O O . LYS A 1 79 ? -4.252 -7.264 11.178 1.00 96.62 79 LYS A O 1
ATOM 611 N N . TRP A 1 80 ? -3.723 -6.102 9.328 1.00 96.56 80 TRP A N 1
ATOM 612 C CA . TRP A 1 80 ? -4.885 -5.212 9.306 1.00 96.56 80 TRP A CA 1
ATOM 613 C C . TRP A 1 80 ? -6.113 -5.821 8.596 1.00 96.56 80 TRP A C 1
ATOM 615 O O . TRP A 1 80 ? -7.161 -5.179 8.537 1.00 96.56 80 TRP A O 1
ATOM 625 N N . ASN A 1 81 ? -6.007 -7.054 8.078 1.00 96.00 81 ASN A N 1
ATOM 626 C CA . ASN A 1 81 ? -7.049 -7.763 7.324 1.00 96.00 81 ASN A CA 1
ATOM 627 C C . ASN A 1 81 ? -7.639 -6.928 6.164 1.00 96.00 81 ASN A C 1
ATOM 629 O O . ASN A 1 81 ? -8.858 -6.813 5.995 1.00 96.00 81 ASN A O 1
ATOM 633 N N . LEU A 1 82 ? -6.756 -6.301 5.384 1.00 96.50 82 LEU A N 1
ATOM 634 C CA . LEU A 1 82 ? -7.103 -5.475 4.230 1.00 96.50 82 LEU A CA 1
ATOM 635 C C . LEU A 1 82 ? -7.126 -6.315 2.949 1.00 96.50 82 LEU A C 1
ATOM 637 O O . LEU A 1 82 ? -6.273 -7.172 2.735 1.00 96.50 82 LEU A O 1
ATOM 641 N N . CYS A 1 83 ? -8.071 -6.014 2.060 1.00 96.31 83 CYS A N 1
ATOM 642 C CA . CYS A 1 83 ? -8.006 -6.482 0.683 1.00 96.31 83 CYS A CA 1
ATOM 643 C C . CYS A 1 83 ? -7.012 -5.591 -0.062 1.00 96.31 83 CYS A C 1
ATOM 645 O O . CYS A 1 83 ? -7.246 -4.387 -0.200 1.00 96.31 83 CYS A O 1
ATOM 647 N N . TYR A 1 84 ? -5.917 -6.189 -0.518 1.00 96.81 84 TYR A N 1
ATOM 648 C CA . TYR A 1 84 ? -4.815 -5.527 -1.201 1.00 96.81 84 TYR A CA 1
ATOM 649 C C . TYR A 1 84 ? -4.350 -6.379 -2.381 1.00 96.81 84 TYR A C 1
ATOM 651 O O . TYR A 1 84 ? -4.265 -7.601 -2.275 1.00 96.81 84 TYR A O 1
ATOM 659 N N . GLU A 1 85 ? -4.044 -5.724 -3.494 1.00 96.38 85 GLU A N 1
ATOM 660 C CA . GLU A 1 85 ? -3.508 -6.331 -4.704 1.00 96.38 85 GLU A CA 1
ATOM 661 C C . GLU A 1 85 ? -2.477 -5.385 -5.316 1.00 96.38 85 GLU A C 1
ATOM 663 O O . GLU A 1 85 ? -2.792 -4.245 -5.670 1.00 96.38 85 GLU A O 1
ATOM 668 N N . ARG A 1 86 ? -1.240 -5.865 -5.440 1.00 95.12 86 ARG A N 1
ATOM 669 C CA . ARG A 1 86 ? -0.146 -5.137 -6.079 1.00 95.12 86 ARG A CA 1
ATOM 670 C C . ARG A 1 86 ? -0.127 -5.443 -7.572 1.00 95.12 86 ARG A C 1
ATOM 672 O O . ARG A 1 86 ? -0.307 -6.591 -7.970 1.00 95.12 86 ARG A O 1
ATOM 679 N N . ILE A 1 87 ? 0.088 -4.419 -8.389 1.00 94.62 87 ILE A N 1
ATOM 680 C CA . ILE A 1 87 ? 0.084 -4.514 -9.849 1.00 94.62 87 ILE A CA 1
ATOM 681 C C . ILE A 1 87 ? 1.379 -3.889 -10.357 1.00 94.62 87 ILE A C 1
ATOM 683 O O . ILE A 1 87 ? 1.522 -2.669 -10.410 1.00 94.62 87 ILE A O 1
ATOM 687 N N . GLU A 1 88 ? 2.340 -4.736 -10.695 1.00 93.50 88 GLU A N 1
ATOM 688 C CA . GLU A 1 88 ? 3.656 -4.333 -11.185 1.00 93.50 88 GLU A CA 1
ATOM 689 C C . GLU A 1 88 ? 3.591 -4.173 -12.713 1.00 93.50 88 GLU A C 1
ATOM 691 O O . GLU A 1 88 ? 3.227 -5.106 -13.428 1.00 93.50 88 GLU A O 1
ATOM 696 N N . THR A 1 89 ? 3.886 -2.973 -13.224 1.00 91.19 89 THR A N 1
ATOM 697 C CA . THR A 1 89 ? 3.717 -2.635 -14.655 1.00 91.19 89 THR A CA 1
ATOM 698 C C . THR A 1 89 ? 5.031 -2.450 -15.415 1.00 91.19 89 THR A C 1
ATOM 700 O O . THR A 1 89 ? 5.007 -2.122 -16.599 1.00 91.19 89 THR A O 1
ATOM 703 N N . GLY A 1 90 ? 6.173 -2.643 -14.751 1.00 89.00 90 GLY A N 1
ATOM 704 C CA . GLY A 1 90 ? 7.499 -2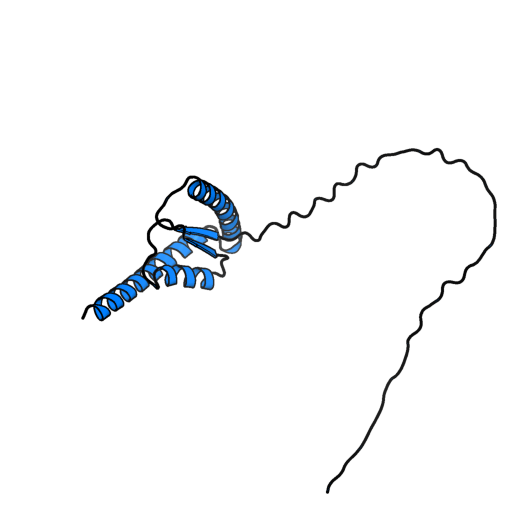.401 -15.322 1.00 89.00 90 GLY A CA 1
ATOM 705 C C . GLY A 1 90 ? 7.802 -0.915 -15.555 1.00 89.00 90 GLY A C 1
ATOM 706 O O . GLY A 1 90 ? 7.118 -0.027 -15.039 1.00 89.00 90 GLY A O 1
ATOM 707 N N . CYS A 1 91 ? 8.857 -0.649 -16.330 1.00 89.69 91 CYS A N 1
ATOM 708 C CA . CYS A 1 91 ? 9.425 0.692 -16.506 1.00 89.69 91 CYS A CA 1
ATOM 709 C C . CYS A 1 91 ? 8.685 1.582 -17.522 1.00 89.69 91 CYS A C 1
ATOM 711 O O . CYS A 1 91 ? 8.806 2.805 -17.459 1.00 89.69 91 CYS A O 1
ATOM 713 N N . GLU A 1 92 ? 7.949 1.005 -18.476 1.00 90.62 92 GLU A N 1
ATOM 714 C CA . GLU A 1 92 ? 7.325 1.763 -19.568 1.00 90.62 92 GLU A CA 1
ATOM 715 C C . GLU A 1 92 ? 5.976 2.366 -19.156 1.00 90.62 92 GLU A C 1
ATOM 717 O O . GLU A 1 92 ? 4.987 1.660 -18.963 1.00 90.62 92 GLU A O 1
ATOM 722 N N . VAL A 1 93 ? 5.896 3.698 -19.073 1.00 90.62 93 VAL A N 1
ATOM 723 C CA . VAL A 1 93 ? 4.636 4.397 -18.778 1.00 90.62 93 VAL A CA 1
ATOM 724 C C . VAL A 1 93 ? 3.850 4.639 -20.062 1.00 90.62 93 VAL A C 1
ATOM 726 O O . VAL A 1 93 ? 4.197 5.494 -20.873 1.00 90.62 93 VAL A O 1
ATOM 729 N N . THR A 1 94 ? 2.747 3.909 -20.223 1.00 93.62 94 THR A N 1
ATOM 730 C CA . THR A 1 94 ? 1.828 4.038 -21.365 1.00 93.62 94 THR A CA 1
ATOM 731 C C . THR A 1 94 ? 0.521 4.744 -20.985 1.00 93.62 94 THR A C 1
ATOM 733 O O . THR A 1 94 ? 0.098 4.749 -19.823 1.00 93.62 94 THR A O 1
ATOM 736 N N . ASP A 1 95 ? -0.197 5.279 -21.979 1.00 95.88 95 ASP A N 1
ATOM 737 C CA . ASP A 1 95 ? -1.546 5.848 -21.804 1.00 95.88 95 ASP A CA 1
ATOM 738 C C . ASP A 1 95 ? -2.567 4.840 -21.246 1.00 95.88 95 ASP A C 1
ATOM 740 O O . ASP A 1 95 ? -3.585 5.226 -20.659 1.00 95.88 95 ASP A O 1
ATOM 744 N N . SER A 1 96 ? -2.335 3.543 -21.462 1.00 92.75 96 SER A N 1
ATOM 745 C CA . SER A 1 96 ? -3.098 2.449 -20.855 1.00 92.75 96 SER A CA 1
ATOM 746 C C . SER A 1 96 ? -2.836 2.355 -19.354 1.00 92.75 96 SER A C 1
ATOM 748 O O . SER A 1 96 ? -3.794 2.368 -18.583 1.00 92.75 96 SER A O 1
ATOM 750 N N . ILE A 1 97 ? -1.568 2.352 -18.929 1.00 93.19 97 ILE A N 1
ATOM 751 C CA . ILE A 1 97 ? -1.181 2.318 -17.507 1.00 93.19 97 ILE A CA 1
ATOM 752 C C . ILE A 1 97 ? -1.687 3.574 -16.785 1.00 93.19 97 ILE A C 1
ATOM 754 O O . ILE A 1 97 ? -2.311 3.472 -15.733 1.00 93.19 97 ILE A O 1
ATOM 758 N N . THR A 1 98 ? -1.550 4.752 -17.400 1.00 94.31 98 THR A N 1
ATOM 759 C CA . THR A 1 98 ? -2.054 6.017 -16.832 1.00 94.31 98 THR A CA 1
ATOM 760 C C . THR A 1 98 ? -3.583 6.015 -16.671 1.00 94.31 98 THR A C 1
ATOM 762 O O . THR A 1 98 ? -4.115 6.526 -15.682 1.00 94.31 98 THR A O 1
ATOM 765 N N . ARG A 1 99 ? -4.331 5.424 -17.617 1.00 95.12 99 ARG A N 1
ATOM 766 C CA . ARG A 1 99 ? -5.788 5.232 -17.477 1.00 95.12 99 ARG A CA 1
ATOM 767 C C . ARG A 1 99 ? -6.138 4.242 -16.371 1.00 95.12 99 ARG A C 1
ATOM 769 O O . ARG A 1 99 ? -7.075 4.512 -15.620 1.00 95.12 99 ARG A O 1
ATOM 776 N N . LEU A 1 100 ? -5.396 3.141 -16.278 1.00 93.38 100 LEU A N 1
ATOM 777 C CA . LEU A 1 100 ? -5.591 2.099 -15.275 1.00 93.38 100 LEU A CA 1
ATOM 778 C C . LEU A 1 100 ? -5.354 2.644 -13.859 1.00 93.38 100 LEU A C 1
ATOM 780 O O . LEU A 1 100 ? -6.202 2.466 -12.988 1.00 93.38 100 LEU A O 1
ATOM 784 N N . GLN A 1 101 ? -4.284 3.420 -13.662 1.00 94.69 101 GLN A N 1
ATOM 785 C CA . GLN A 1 101 ? -4.003 4.119 -12.407 1.00 94.69 101 GLN A CA 1
ATOM 786 C C . GLN A 1 101 ? -5.170 5.026 -12.007 1.00 94.69 101 GLN A C 1
ATOM 788 O O . GLN A 1 101 ? -5.773 4.825 -10.957 1.00 94.69 101 GLN A O 1
ATOM 793 N N . ARG A 1 102 ? -5.620 5.912 -12.908 1.00 95.06 102 ARG A N 1
ATOM 794 C CA . ARG A 1 102 ? -6.785 6.785 -12.664 1.00 95.06 102 ARG A CA 1
ATOM 795 C C . ARG A 1 102 ? -8.088 6.022 -12.410 1.00 95.06 102 ARG A C 1
ATOM 797 O O . ARG A 1 102 ? -9.038 6.608 -11.890 1.00 95.06 102 ARG A O 1
ATOM 804 N N . GLN A 1 103 ? -8.226 4.777 -12.866 1.00 94.00 103 GLN A N 1
ATOM 805 C CA . GLN A 1 103 ? -9.376 3.925 -12.550 1.00 94.00 103 GLN A CA 1
ATOM 806 C C . GLN A 1 103 ? -9.258 3.380 -11.124 1.00 94.00 103 GLN A C 1
ATOM 808 O O . GLN A 1 103 ? -10.223 3.465 -10.361 1.00 94.00 103 GLN A O 1
ATOM 813 N N . TYR A 1 104 ? -8.078 2.892 -10.750 1.00 95.50 104 TYR A N 1
ATOM 814 C CA . TYR A 1 104 ? -7.819 2.361 -9.420 1.00 95.50 104 TYR A CA 1
ATOM 815 C C . TYR A 1 104 ? -7.770 3.427 -8.330 1.00 95.50 104 TYR A C 1
ATOM 817 O O . TYR A 1 104 ? -8.329 3.191 -7.269 1.00 95.50 104 TYR A O 1
ATOM 825 N N . ASP A 1 105 ? -7.267 4.634 -8.586 1.00 94.94 105 ASP A N 1
ATOM 826 C CA . ASP A 1 105 ? -7.351 5.753 -7.635 1.00 94.94 105 ASP A CA 1
ATOM 827 C C . ASP A 1 105 ? -8.809 6.022 -7.218 1.00 94.94 105 ASP A C 1
ATOM 829 O O . ASP A 1 105 ? -9.114 6.244 -6.043 1.00 94.94 105 ASP A O 1
ATOM 833 N N . ARG A 1 106 ? -9.745 5.917 -8.174 1.00 94.25 106 ARG A N 1
ATOM 834 C CA . ARG A 1 106 ? -11.187 6.068 -7.928 1.00 94.25 106 ARG A CA 1
ATOM 835 C C . ARG A 1 106 ? -11.782 4.897 -7.138 1.00 94.25 106 ARG A C 1
ATOM 837 O O . ARG A 1 106 ? -12.594 5.148 -6.246 1.00 94.25 106 ARG A O 1
ATOM 844 N N . SER A 1 107 ? -11.398 3.643 -7.402 1.00 94.12 107 SER A N 1
ATOM 845 C CA . SER A 1 107 ? -11.862 2.504 -6.585 1.00 94.12 107 SER A CA 1
ATOM 846 C C . SER A 1 107 ? -11.240 2.498 -5.188 1.00 94.12 107 SER A C 1
ATOM 848 O O . SER A 1 107 ? -11.940 2.244 -4.208 1.00 94.12 107 SER A O 1
ATOM 850 N N . ASN A 1 108 ? -9.960 2.855 -5.085 1.00 96.50 108 ASN A N 1
ATOM 851 C CA . ASN A 1 108 ? -9.210 2.975 -3.841 1.00 96.50 108 ASN A CA 1
ATOM 852 C C . ASN A 1 108 ? -9.815 4.056 -2.944 1.00 96.50 108 ASN A C 1
ATOM 854 O O . ASN A 1 108 ? -10.037 3.793 -1.770 1.00 96.50 108 ASN A O 1
ATOM 858 N N . ALA A 1 109 ? -10.189 5.223 -3.479 1.00 95.62 109 ALA A N 1
ATOM 859 C CA . ALA A 1 109 ? -10.877 6.259 -2.705 1.00 95.62 109 ALA A CA 1
ATOM 860 C C . ALA A 1 109 ? -12.198 5.757 -2.080 1.00 95.62 109 ALA A C 1
ATOM 862 O O . ALA A 1 109 ? -12.486 6.040 -0.915 1.00 95.62 109 ALA A O 1
ATOM 863 N N . MET A 1 110 ? -12.986 4.961 -2.816 1.00 94.94 110 MET A N 1
ATOM 864 C CA . MET A 1 110 ? -14.196 4.327 -2.272 1.00 94.94 110 MET A CA 1
ATOM 865 C C . MET A 1 110 ? -13.865 3.268 -1.211 1.00 94.94 110 MET A C 1
ATOM 867 O O . MET A 1 110 ? -14.524 3.210 -0.171 1.00 94.94 110 MET A O 1
ATOM 871 N N . TYR A 1 111 ? -12.830 2.456 -1.444 1.00 96.00 111 TYR A N 1
ATOM 872 C CA . TYR A 1 111 ? -12.370 1.445 -0.495 1.00 96.00 111 TYR A CA 1
ATOM 873 C C . TYR A 1 111 ? -11.856 2.069 0.810 1.00 96.00 111 TYR A C 1
ATOM 875 O O . TYR A 1 111 ? -12.309 1.691 1.890 1.00 96.00 111 TYR A O 1
ATOM 883 N N . PHE A 1 112 ? -10.991 3.079 0.724 1.00 96.06 112 PHE A N 1
ATOM 884 C CA . PHE A 1 112 ? -10.416 3.804 1.856 1.00 96.06 112 PHE A CA 1
ATOM 885 C C . PHE A 1 112 ? -11.486 4.512 2.688 1.00 96.06 112 PHE A C 1
ATOM 887 O O . PHE A 1 112 ? -11.471 4.400 3.911 1.00 96.06 112 PHE A O 1
ATOM 894 N N . LYS A 1 113 ? -12.497 5.115 2.051 1.00 95.19 113 LYS A N 1
ATOM 895 C CA . LYS A 1 113 ? -13.673 5.646 2.757 1.00 95.19 113 LYS A CA 1
ATOM 896 C C . LYS A 1 113 ? -14.478 4.552 3.476 1.00 95.19 113 LYS A C 1
ATOM 898 O O . LYS A 1 113 ? -15.049 4.795 4.536 1.00 95.19 113 LYS A O 1
ATOM 903 N N . SER A 1 114 ? -14.520 3.330 2.938 1.00 94.94 114 SER A N 1
ATOM 904 C CA . SER A 1 114 ? -15.123 2.186 3.641 1.00 94.94 114 SER A CA 1
ATOM 905 C C . SER A 1 114 ? -14.283 1.719 4.840 1.00 94.94 114 SER A C 1
ATOM 907 O O . SER A 1 114 ? -14.850 1.242 5.823 1.00 94.94 114 SER A O 1
ATOM 909 N N . LEU A 1 115 ? -12.956 1.891 4.785 1.00 96.31 115 LEU A N 1
ATOM 910 C CA . LEU A 1 115 ? -12.039 1.605 5.889 1.00 96.31 115 LEU A CA 1
ATOM 911 C C . LEU A 1 115 ? -12.109 2.668 6.990 1.00 96.31 115 LEU A C 1
ATOM 913 O O . LEU A 1 115 ? -12.130 2.290 8.155 1.00 96.31 115 LEU A O 1
ATOM 917 N N . GLU A 1 116 ? -12.274 3.956 6.669 1.00 96.25 116 GLU A N 1
ATOM 918 C CA . GLU A 1 116 ? -12.498 5.017 7.671 1.00 96.25 116 GLU A CA 1
ATOM 919 C C . GLU A 1 116 ? -13.687 4.714 8.595 1.00 96.25 116 GLU A C 1
ATOM 921 O O . GLU A 1 116 ? -13.622 4.963 9.798 1.00 96.25 116 GLU A O 1
ATOM 926 N N . ASN A 1 117 ? -14.755 4.120 8.053 1.00 93.12 117 ASN A N 1
ATOM 927 C CA . ASN A 1 117 ? -15.932 3.713 8.826 1.00 93.12 117 ASN A CA 1
ATOM 928 C C . ASN A 1 117 ? -15.692 2.474 9.710 1.00 93.12 117 ASN A C 1
ATOM 930 O O . ASN A 1 117 ? -16.429 2.268 10.670 1.00 93.12 117 ASN A O 1
ATOM 934 N N . LYS A 1 118 ? -14.705 1.629 9.379 1.00 94.19 118 LYS A N 1
ATOM 935 C CA . LYS A 1 118 ? -14.395 0.373 10.094 1.00 94.19 118 LYS A CA 1
ATOM 936 C C . LYS A 1 118 ? -13.260 0.521 11.109 1.00 94.19 118 LYS A C 1
ATOM 938 O O . LYS A 1 118 ? -13.280 -0.134 12.142 1.00 94.19 118 LYS A O 1
ATOM 943 N N . LEU A 1 119 ? -12.268 1.343 10.777 1.00 96.12 119 LEU A N 1
ATOM 944 C CA . LEU A 1 119 ? -10.980 1.476 11.463 1.00 96.12 119 LEU A CA 1
ATOM 945 C C . LEU A 1 119 ? -10.765 2.890 12.041 1.00 96.12 119 LEU A C 1
ATOM 947 O O . LEU A 1 119 ? -9.772 3.140 12.717 1.00 96.12 119 LEU A O 1
ATOM 951 N N . GLY A 1 120 ? -11.694 3.818 11.790 1.00 96.88 120 GLY A N 1
ATOM 952 C CA . GLY A 1 120 ? -11.600 5.221 12.191 1.00 96.88 120 GLY A CA 1
ATOM 953 C C . GLY A 1 120 ? -10.859 6.087 11.168 1.00 96.88 120 GLY A C 1
ATOM 954 O O . GLY A 1 120 ? -10.062 5.607 10.368 1.00 96.88 120 GLY A O 1
ATOM 955 N N . LYS A 1 121 ? -11.100 7.404 11.194 1.00 95.69 121 LYS A N 1
ATOM 956 C CA . LYS A 1 121 ? -10.572 8.359 10.193 1.00 95.69 121 LYS A CA 1
ATOM 957 C C . LYS A 1 121 ? -9.042 8.387 10.078 1.00 95.69 121 LYS A C 1
ATOM 959 O O . LYS A 1 121 ? -8.520 8.700 9.016 1.00 95.69 121 LYS A O 1
ATOM 964 N N . ASN A 1 122 ? -8.330 8.031 11.147 1.00 96.75 122 ASN A N 1
ATOM 965 C CA . ASN A 1 122 ? -6.867 8.094 11.205 1.00 96.75 122 ASN A CA 1
ATOM 966 C C . ASN A 1 122 ? -6.188 6.775 10.781 1.00 96.75 122 ASN A C 1
ATOM 968 O O . ASN A 1 122 ? -4.963 6.682 10.854 1.00 96.75 122 ASN A O 1
ATOM 972 N N . TRP A 1 123 ? -6.952 5.766 10.331 1.00 96.81 123 TRP A N 1
ATOM 973 C CA . TRP A 1 123 ? -6.432 4.430 1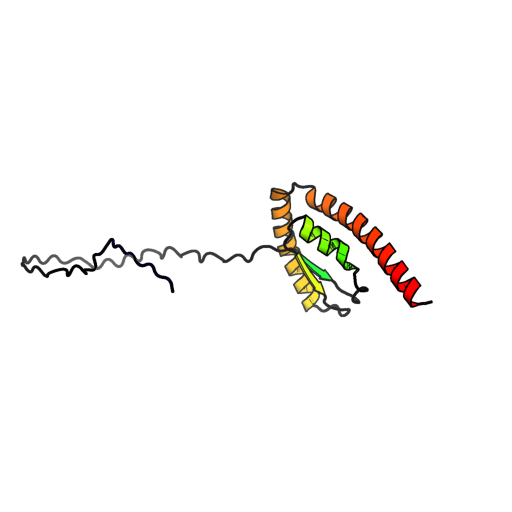0.010 1.00 96.81 123 TRP A CA 1
ATOM 974 C C . TRP A 1 123 ? -5.252 4.470 9.031 1.00 96.81 123 TRP A C 1
ATOM 976 O O . TRP A 1 123 ? -4.255 3.789 9.247 1.00 96.81 123 TRP A O 1
ATOM 986 N N . LYS A 1 124 ? -5.328 5.310 7.987 1.00 96.38 124 LYS A N 1
ATOM 987 C CA . LYS A 1 124 ? -4.289 5.398 6.952 1.00 96.38 124 LYS A CA 1
ATOM 988 C C . LYS A 1 124 ? -2.989 5.977 7.507 1.00 96.38 124 LYS A C 1
ATOM 990 O O . LYS A 1 124 ? -1.927 5.455 7.206 1.00 96.38 124 LYS A O 1
ATOM 995 N N . GLN A 1 125 ? -3.073 6.990 8.373 1.00 97.81 125 GLN A N 1
ATOM 996 C CA . GLN A 1 125 ? -1.906 7.576 9.038 1.00 97.81 125 GLN A CA 1
ATOM 997 C C . GLN A 1 125 ? -1.214 6.563 9.963 1.00 97.81 125 GLN A C 1
ATOM 999 O O . GLN A 1 125 ? 0.011 6.505 10.008 1.00 97.81 125 GLN A O 1
ATOM 1004 N N . GLN A 1 126 ? -1.994 5.757 10.689 1.00 98.06 126 GLN A N 1
ATOM 1005 C CA . GLN A 1 126 ? -1.467 4.692 11.545 1.00 98.06 126 GLN A CA 1
ATOM 1006 C C . GLN A 1 126 ? -0.819 3.576 10.715 1.00 98.06 126 GLN A C 1
ATOM 1008 O O . GLN A 1 126 ? 0.307 3.183 11.005 1.00 98.06 126 GLN A O 1
ATOM 1013 N N . PHE A 1 127 ? -1.492 3.123 9.653 1.00 97.44 127 PHE A N 1
ATOM 1014 C CA . PHE A 1 127 ? -0.967 2.130 8.717 1.00 97.44 127 PHE A CA 1
ATOM 1015 C C . PHE A 1 127 ? 0.346 2.595 8.067 1.00 97.44 127 PHE A C 1
ATOM 1017 O O . PHE A 1 127 ? 1.318 1.849 8.053 1.00 97.44 127 PHE A O 1
ATOM 1024 N N . ASP A 1 128 ? 0.406 3.842 7.592 1.00 96.81 128 ASP A N 1
ATOM 1025 C CA . ASP A 1 128 ? 1.595 4.401 6.938 1.00 96.81 128 ASP A CA 1
ATOM 1026 C C . ASP A 1 128 ? 2.771 4.572 7.908 1.00 96.81 128 ASP A C 1
ATOM 1028 O O . ASP A 1 128 ? 3.923 4.360 7.529 1.00 96.81 128 ASP A O 1
ATOM 1032 N N . HIS A 1 129 ? 2.496 4.899 9.174 1.00 97.25 129 HIS A N 1
ATOM 1033 C CA . HIS A 1 129 ? 3.523 4.957 10.211 1.00 97.25 129 HIS A CA 1
ATOM 1034 C C . HIS A 1 129 ? 4.078 3.564 10.552 1.00 97.25 129 HIS A C 1
ATOM 1036 O O . HIS A 1 129 ? 5.295 3.392 10.634 1.00 97.25 129 HIS A O 1
ATOM 1042 N N . GLU A 1 130 ? 3.21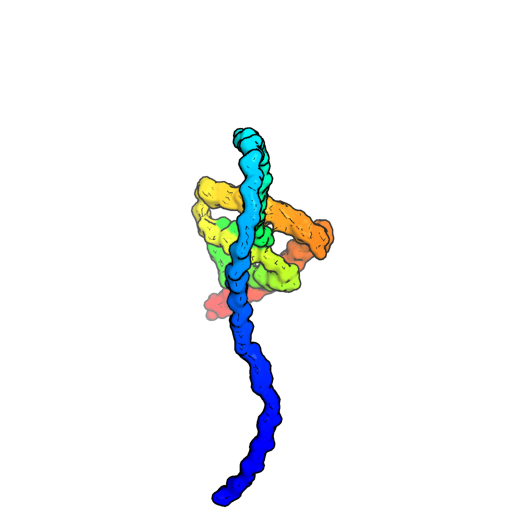2 2.553 10.693 1.00 96.88 130 GLU A N 1
ATOM 1043 C CA . GLU A 1 130 ? 3.656 1.164 10.862 1.00 96.88 130 GLU A CA 1
ATOM 1044 C C . GLU A 1 130 ? 4.450 0.669 9.643 1.00 96.88 130 GLU A C 1
ATOM 1046 O O . GLU A 1 130 ? 5.455 -0.028 9.810 1.00 96.88 130 GLU A O 1
ATOM 1051 N N . LEU A 1 131 ? 4.043 1.057 8.430 1.00 95.81 131 LEU A N 1
ATOM 1052 C CA . LEU A 1 131 ? 4.723 0.694 7.187 1.00 95.81 131 LEU A CA 1
ATOM 1053 C C . LEU A 1 131 ? 6.126 1.290 7.131 1.00 95.81 131 LEU A C 1
ATOM 1055 O O . LEU A 1 131 ? 7.085 0.550 6.943 1.00 95.81 131 LEU A O 1
ATOM 1059 N N . GLN A 1 132 ? 6.271 2.585 7.416 1.00 94.38 132 GLN A N 1
ATOM 1060 C CA . GLN A 1 132 ? 7.571 3.253 7.458 1.00 94.38 132 GLN A CA 1
ATOM 1061 C C . GLN A 1 132 ? 8.554 2.580 8.433 1.00 94.38 132 GLN A C 1
ATOM 1063 O O . GLN A 1 132 ? 9.734 2.419 8.110 1.00 94.38 132 GLN A O 1
ATOM 1068 N N . ILE A 1 133 ? 8.084 2.172 9.617 1.00 92.50 133 ILE A N 1
ATOM 1069 C CA . ILE A 1 133 ? 8.899 1.438 10.598 1.00 92.50 133 ILE A CA 1
ATOM 1070 C C . ILE A 1 133 ? 9.298 0.065 10.043 1.00 92.50 133 ILE A C 1
ATOM 1072 O O . ILE A 1 133 ? 10.469 -0.315 10.112 1.00 92.50 133 ILE A O 1
ATOM 1076 N N . THR A 1 134 ? 8.339 -0.669 9.479 1.00 91.75 134 THR A N 1
ATOM 1077 C CA . THR A 1 134 ? 8.555 -2.040 9.000 1.00 91.75 134 THR A CA 1
ATOM 1078 C C . THR A 1 134 ? 9.503 -2.070 7.797 1.00 91.75 134 THR A C 1
ATOM 1080 O O . THR A 1 134 ? 10.468 -2.834 7.802 1.00 91.75 134 THR A O 1
ATOM 1083 N N . ASP A 1 135 ? 9.308 -1.178 6.825 1.00 88.88 135 ASP A N 1
ATOM 1084 C CA . ASP A 1 135 ? 10.157 -1.045 5.637 1.00 88.88 135 ASP A CA 1
ATOM 1085 C C . ASP A 1 135 ? 11.585 -0.614 6.005 1.00 88.88 135 ASP A C 1
ATOM 1087 O O . ASP A 1 135 ? 12.548 -1.133 5.442 1.00 88.88 135 ASP A O 1
ATOM 1091 N N . SER A 1 136 ? 11.754 0.260 7.007 1.00 86.31 136 SER A N 1
ATOM 1092 C CA . SER A 1 136 ? 13.084 0.662 7.501 1.00 86.31 136 SER A CA 1
ATOM 1093 C C . SER A 1 136 ? 13.867 -0.521 8.086 1.00 86.31 136 SER A C 1
ATOM 1095 O O . SER A 1 136 ? 15.053 -0.691 7.798 1.00 86.31 136 SER A O 1
ATOM 1097 N N . ILE A 1 137 ? 13.209 -1.368 8.888 1.00 84.25 137 ILE A N 1
ATOM 1098 C CA . ILE A 1 137 ? 13.808 -2.594 9.450 1.00 84.25 137 ILE A CA 1
ATOM 1099 C C . ILE A 1 137 ? 14.146 -3.586 8.330 1.00 84.25 137 ILE A C 1
ATOM 1101 O O . ILE A 1 137 ? 15.219 -4.194 8.329 1.00 84.25 137 ILE A O 1
ATOM 1105 N N . ASN A 1 138 ? 13.241 -3.730 7.366 1.00 86.69 138 ASN A N 1
ATOM 1106 C CA . ASN A 1 138 ? 13.383 -4.648 6.248 1.00 86.69 138 ASN A CA 1
ATOM 1107 C C . ASN A 1 138 ? 14.531 -4.245 5.304 1.00 86.69 138 ASN A C 1
ATOM 1109 O O . ASN A 1 138 ? 15.358 -5.077 4.941 1.00 86.69 138 ASN A O 1
ATOM 1113 N N . TRP A 1 139 ? 14.676 -2.953 4.999 1.00 85.00 139 TRP A N 1
ATOM 1114 C CA . TRP A 1 139 ? 15.788 -2.431 4.201 1.00 85.00 139 TRP A CA 1
ATOM 1115 C C . TRP A 1 139 ? 17.154 -2.689 4.856 1.00 85.00 139 TRP A C 1
ATOM 1117 O O . TRP A 1 139 ? 18.107 -3.091 4.189 1.00 85.00 139 TRP A O 1
ATOM 1127 N N . ILE A 1 140 ? 17.249 -2.556 6.186 1.00 87.00 140 ILE A N 1
ATOM 1128 C CA . ILE A 1 140 ? 18.464 -2.906 6.945 1.00 87.00 140 ILE A CA 1
ATOM 1129 C C . ILE A 1 140 ? 18.801 -4.401 6.812 1.00 87.00 140 ILE A C 1
ATOM 1131 O O . ILE A 1 140 ? 19.981 -4.757 6.778 1.00 87.00 140 ILE A O 1
ATOM 1135 N N . LYS A 1 141 ? 17.795 -5.282 6.744 1.00 87.81 141 LYS A N 1
ATOM 1136 C CA . LYS A 1 141 ? 17.988 -6.723 6.524 1.00 87.81 141 LYS A CA 1
ATOM 1137 C C . LYS A 1 141 ? 18.486 -7.000 5.099 1.00 87.81 141 LYS A C 1
ATOM 1139 O O . LYS A 1 141 ? 19.506 -7.666 4.958 1.00 87.81 141 LYS A O 1
ATOM 1144 N N . ILE A 1 142 ? 17.822 -6.443 4.083 1.00 86.88 142 ILE A N 1
ATOM 1145 C CA . ILE A 1 142 ? 18.172 -6.612 2.661 1.00 86.88 142 ILE A CA 1
ATOM 1146 C C . ILE A 1 142 ? 19.621 -6.175 2.397 1.00 86.88 142 ILE A C 1
ATOM 1148 O O . ILE A 1 142 ? 20.394 -6.933 1.817 1.00 86.88 142 ILE A O 1
ATOM 1152 N N . ASN A 1 143 ? 20.034 -5.006 2.897 1.00 88.31 143 ASN A N 1
ATOM 1153 C CA . ASN A 1 143 ? 21.406 -4.521 2.708 1.00 88.31 143 ASN A CA 1
ATOM 1154 C C . ASN A 1 143 ? 22.452 -5.451 3.341 1.00 88.31 143 ASN A C 1
ATOM 1156 O O . ASN A 1 143 ? 23.464 -5.741 2.714 1.00 88.31 143 ASN A O 1
ATOM 1160 N N . LYS A 1 144 ? 22.197 -5.983 4.546 1.00 89.94 144 LYS A N 1
ATOM 1161 C CA . LYS A 1 144 ? 23.103 -6.952 5.194 1.00 89.94 144 LYS A CA 1
ATOM 1162 C C . LYS A 1 144 ? 23.233 -8.257 4.410 1.00 89.94 144 LYS A C 1
ATOM 1164 O O . LYS A 1 144 ? 24.297 -8.868 4.428 1.00 89.94 144 LYS A O 1
ATOM 1169 N N . GLU A 1 145 ? 22.157 -8.694 3.763 1.00 90.44 145 GLU A N 1
ATOM 1170 C CA . GLU A 1 145 ? 22.149 -9.890 2.923 1.00 90.44 145 GLU A CA 1
ATOM 1171 C C . GLU A 1 145 ? 22.980 -9.655 1.651 1.00 90.44 145 GLU A C 1
ATOM 1173 O O . GLU A 1 145 ? 23.904 -10.421 1.382 1.00 90.44 145 GLU A O 1
ATOM 1178 N N . ILE A 1 146 ? 22.776 -8.527 0.964 1.00 88.00 146 ILE A N 1
ATOM 1179 C CA . ILE A 1 146 ? 23.593 -8.092 -0.183 1.00 88.00 146 ILE A CA 1
ATOM 1180 C C . ILE A 1 146 ? 25.080 -7.969 0.202 1.00 88.00 146 ILE A C 1
ATOM 1182 O O . ILE A 1 146 ? 25.941 -8.523 -0.481 1.00 88.00 146 ILE A O 1
ATOM 1186 N N . ASP A 1 147 ? 25.395 -7.317 1.324 1.00 91.25 147 ASP A N 1
ATOM 1187 C CA . ASP A 1 147 ? 26.764 -7.190 1.847 1.00 91.25 147 ASP A CA 1
ATOM 1188 C C . ASP A 1 147 ? 27.417 -8.544 2.164 1.00 91.25 147 ASP A C 1
ATOM 1190 O O . ASP A 1 147 ? 28.644 -8.655 2.146 1.00 91.25 147 ASP A O 1
ATOM 1194 N N . SER A 1 148 ? 26.622 -9.568 2.494 1.00 91.50 148 SER A N 1
ATOM 1195 C CA . SER A 1 148 ? 27.122 -10.915 2.788 1.00 91.50 148 SER A CA 1
ATOM 1196 C C . SER A 1 148 ? 27.391 -11.751 1.536 1.00 91.50 148 SER A C 1
ATOM 1198 O O . SER A 1 148 ? 28.280 -12.595 1.564 1.00 91.50 148 SER A O 1
ATOM 1200 N N . LEU A 1 149 ? 26.666 -11.491 0.442 1.00 89.75 149 LEU A N 1
ATOM 1201 C CA . LEU A 1 149 ? 26.834 -12.164 -0.852 1.00 89.75 149 LEU A CA 1
ATOM 1202 C C . LEU A 1 149 ? 28.008 -11.604 -1.673 1.00 89.75 149 LEU A C 1
ATOM 1204 O O . LEU A 1 149 ? 28.486 -12.269 -2.587 1.00 89.75 149 LEU A O 1
ATOM 1208 N N . ASN A 1 150 ? 28.473 -10.396 -1.345 1.00 88.00 150 ASN A N 1
ATOM 1209 C CA . ASN A 1 150 ? 29.577 -9.701 -2.017 1.00 88.00 150 ASN A CA 1
ATOM 1210 C C . ASN A 1 150 ? 30.952 -9.892 -1.329 1.00 88.00 150 ASN A C 1
ATOM 1212 O O . ASN A 1 150 ? 31.868 -9.105 -1.580 1.00 88.00 150 ASN A O 1
ATOM 1216 N N . ARG A 1 151 ? 31.097 -10.884 -0.437 1.00 72.31 151 ARG A N 1
ATOM 1217 C CA . ARG A 1 151 ? 32.338 -11.209 0.298 1.00 72.31 151 ARG A CA 1
ATOM 1218 C C . ARG A 1 151 ? 32.906 -12.566 -0.099 1.00 72.31 151 ARG A C 1
ATOM 1220 O O . ARG A 1 151 ? 34.152 -12.639 -0.155 1.00 72.31 151 ARG A O 1
#